Protein AF-A0A9D6UDN0-F1 (afdb_monomer_lite)

Structure (mmCIF, N/CA/C/O backbone):
data_AF-A0A9D6UDN0-F1
#
_entry.id   AF-A0A9D6UDN0-F1
#
loop_
_atom_site.group_PDB
_atom_site.id
_atom_site.type_symbol
_atom_site.label_atom_id
_atom_site.label_alt_id
_atom_site.label_comp_id
_atom_site.label_asym_id
_atom_site.label_entity_id
_atom_site.label_seq_id
_atom_site.pdbx_PDB_ins_code
_atom_site.Cartn_x
_atom_site.Cartn_y
_atom_site.Cartn_z
_atom_site.occupancy
_atom_site.B_iso_or_equiv
_atom_site.auth_seq_id
_atom_site.auth_comp_id
_atom_site.auth_asym_id
_atom_site.auth_atom_id
_atom_site.pdbx_PDB_model_num
ATOM 1 N N . SER A 1 1 ? 0.153 0.887 3.613 1.00 95.19 1 SER A N 1
ATOM 2 C CA . SER A 1 1 ? 0.383 0.986 5.064 1.00 95.19 1 SER A CA 1
ATOM 3 C C . SER A 1 1 ? -0.738 1.760 5.705 1.00 95.19 1 SER A C 1
ATOM 5 O O . SER A 1 1 ? -1.257 2.665 5.064 1.00 95.19 1 SER A O 1
ATOM 7 N N . TRP A 1 2 ? -1.082 1.426 6.942 1.00 96.94 2 TRP A N 1
ATOM 8 C CA . TRP A 1 2 ? -1.831 2.313 7.824 1.00 96.94 2 TRP A CA 1
ATOM 9 C C . TRP A 1 2 ? -0.823 3.264 8.474 1.00 96.94 2 TRP A C 1
ATOM 11 O O . TRP A 1 2 ? -0.011 2.823 9.286 1.00 96.94 2 TRP A O 1
ATOM 21 N N . SER A 1 3 ? -0.800 4.530 8.043 1.00 95.75 3 SER A N 1
ATOM 22 C CA . SER A 1 3 ? 0.219 5.503 8.469 1.00 95.75 3 SER A CA 1
ATOM 23 C C . SER A 1 3 ? 0.302 5.658 9.994 1.00 95.75 3 SER A C 1
ATOM 25 O O . SER A 1 3 ? 1.413 5.590 10.514 1.00 95.75 3 SER A O 1
ATOM 27 N N . PRO A 1 4 ? -0.813 5.762 10.743 1.00 95.12 4 PRO A N 1
ATOM 28 C CA . PRO A 1 4 ? -0.758 5.972 12.193 1.00 95.12 4 PRO A CA 1
ATOM 29 C C . PRO A 1 4 ? -0.076 4.824 12.934 1.00 95.12 4 PRO A C 1
ATOM 31 O O . PRO A 1 4 ? 0.866 5.038 13.690 1.00 95.12 4 PRO A O 1
ATOM 34 N N . GLY A 1 5 ? -0.463 3.583 12.631 1.00 95.62 5 GLY A N 1
ATOM 35 C CA . GLY A 1 5 ? 0.176 2.421 13.247 1.00 95.62 5 GLY A CA 1
ATOM 36 C C . GLY A 1 5 ? 1.614 2.194 12.774 1.00 95.62 5 GLY A C 1
ATOM 37 O O . GLY A 1 5 ? 2.450 1.717 13.540 1.00 95.62 5 GLY A O 1
ATOM 38 N N . PHE A 1 6 ? 1.961 2.594 11.543 1.00 94.31 6 PHE A N 1
ATOM 39 C CA . PHE A 1 6 ? 3.366 2.663 11.135 1.00 94.31 6 PHE A CA 1
ATOM 40 C C . PHE A 1 6 ? 4.145 3.656 12.008 1.00 94.31 6 PHE A C 1
ATOM 42 O O . PHE A 1 6 ? 5.227 3.302 12.476 1.00 94.31 6 PHE A O 1
ATOM 49 N N . CYS A 1 7 ? 3.594 4.845 12.257 1.00 93.88 7 CYS A N 1
ATOM 50 C CA . CYS A 1 7 ? 4.230 5.907 13.035 1.00 93.88 7 CYS A CA 1
ATOM 51 C C . CYS A 1 7 ? 4.443 5.542 14.508 1.00 93.88 7 CYS A C 1
ATOM 53 O O . CYS A 1 7 ? 5.478 5.898 15.060 1.00 93.88 7 CYS A O 1
ATOM 55 N N . GLU A 1 8 ? 3.558 4.751 15.119 1.00 91.50 8 GLU A N 1
ATOM 56 C CA . GLU A 1 8 ? 3.797 4.190 16.462 1.00 91.50 8 GLU A CA 1
ATOM 57 C C . GLU A 1 8 ? 4.953 3.178 16.495 1.00 91.50 8 GLU A C 1
ATOM 59 O O . GLU A 1 8 ? 5.560 2.924 17.534 1.00 91.50 8 GLU A O 1
ATOM 64 N N . SER A 1 9 ? 5.250 2.558 15.351 1.00 85.19 9 SER A N 1
ATOM 65 C CA . SER A 1 9 ? 6.170 1.424 15.255 1.00 85.19 9 SER A CA 1
ATOM 66 C C . SER A 1 9 ? 7.598 1.787 14.850 1.00 85.19 9 SER A C 1
ATOM 68 O O . SER A 1 9 ? 8.460 0.899 14.825 1.00 85.19 9 SER A O 1
ATOM 70 N N . VAL A 1 10 ? 7.838 3.038 14.449 1.00 84.25 10 VAL A N 1
ATOM 71 C CA . VAL A 1 10 ? 9.132 3.505 13.948 1.00 84.25 10 VAL A CA 1
ATOM 72 C C . VAL A 1 10 ? 9.751 4.519 14.887 1.00 84.25 10 VAL A C 1
ATOM 74 O O . VAL A 1 10 ? 9.095 5.426 15.381 1.00 84.25 10 VAL A O 1
ATOM 77 N N . GLU A 1 11 ? 11.054 4.377 15.085 1.00 75.31 11 GLU A N 1
ATOM 78 C CA . GLU A 1 11 ? 11.852 5.367 15.791 1.00 75.31 11 GLU A CA 1
ATOM 79 C C . GLU A 1 11 ? 12.403 6.394 14.789 1.00 75.31 11 GLU A C 1
ATOM 81 O O . GLU A 1 11 ? 12.830 6.047 13.679 1.00 75.31 11 GLU A O 1
ATOM 86 N N . GLY A 1 12 ? 12.405 7.665 15.192 1.00 71.44 12 GLY A N 1
ATOM 87 C CA . GLY A 1 12 ? 12.928 8.782 14.407 1.00 71.44 12 GLY A CA 1
ATOM 88 C C . GLY A 1 12 ? 11.890 9.507 13.546 1.00 71.44 12 GLY A C 1
ATOM 89 O O . GLY A 1 12 ? 10.822 8.988 13.225 1.00 71.44 12 GLY A O 1
ATOM 90 N N . ALA A 1 13 ? 12.228 10.740 13.162 1.00 69.69 13 ALA A N 1
ATOM 91 C CA . ALA A 1 13 ? 11.345 11.596 12.383 1.00 69.69 13 ALA A CA 1
ATOM 92 C C . ALA A 1 13 ? 11.112 11.029 10.974 1.00 69.69 13 ALA A C 1
ATOM 94 O O . ALA A 1 13 ? 12.044 10.695 10.233 1.00 69.69 13 ALA A O 1
ATOM 95 N N . ARG A 1 14 ? 9.838 10.937 10.601 1.00 83.69 14 ARG A N 1
ATOM 96 C CA . ARG A 1 14 ? 9.371 10.646 9.248 1.00 83.69 14 ARG A CA 1
ATOM 97 C C . ARG A 1 14 ? 8.353 11.709 8.897 1.00 83.69 14 ARG A C 1
ATOM 99 O O . ARG A 1 14 ? 7.449 11.935 9.691 1.00 83.69 14 ARG A O 1
ATOM 106 N N . ASP A 1 15 ? 8.449 12.267 7.698 1.00 86.62 15 ASP A N 1
ATOM 107 C CA . ASP A 1 15 ? 7.542 13.314 7.227 1.00 86.62 15 ASP A CA 1
ATOM 108 C C . ASP A 1 15 ? 6.077 12.882 7.404 1.00 86.62 15 ASP A C 1
ATOM 110 O O . ASP A 1 15 ? 5.274 13.624 7.942 1.00 86.62 15 ASP A O 1
ATOM 114 N N . GLN A 1 16 ? 5.730 11.631 7.076 1.00 89.31 16 GLN A N 1
ATOM 115 C CA . GLN A 1 16 ? 4.364 11.094 7.224 1.00 89.31 16 GLN A CA 1
ATOM 116 C C . GLN A 1 16 ? 3.841 10.993 8.671 1.00 89.31 16 GLN A C 1
ATOM 118 O O . GLN A 1 16 ? 2.651 10.763 8.867 1.00 89.31 16 GLN A O 1
ATOM 123 N N . CYS A 1 17 ? 4.731 11.123 9.657 1.00 92.62 17 CYS A N 1
ATOM 124 C CA . CYS A 1 17 ? 4.444 11.024 11.087 1.00 92.62 17 CYS A CA 1
ATOM 125 C C . CYS A 1 17 ? 4.488 12.383 11.797 1.00 92.62 17 CYS A C 1
ATOM 127 O O . CYS A 1 17 ? 4.350 12.436 13.017 1.00 92.62 17 CYS A O 1
ATOM 129 N N . GLU A 1 18 ? 4.717 13.476 11.066 1.00 90.06 18 GLU A N 1
ATOM 130 C CA . GLU A 1 18 ? 4.641 14.819 11.636 1.00 90.06 18 GLU A CA 1
ATOM 131 C C . GLU A 1 18 ? 3.192 15.146 12.055 1.00 90.06 18 GLU A C 1
ATOM 133 O O . GLU A 1 18 ? 2.254 14.778 11.337 1.00 90.06 18 GLU A O 1
ATOM 138 N N . PRO A 1 19 ? 2.984 15.856 13.181 1.00 86.81 19 PRO A N 1
ATOM 139 C CA . PRO A 1 19 ? 1.652 16.285 13.599 1.00 86.81 19 PRO A CA 1
ATOM 140 C C . PRO A 1 19 ? 0.912 17.060 12.501 1.00 86.81 19 PRO A C 1
ATOM 142 O O . PRO A 1 19 ? 1.495 17.923 11.839 1.00 86.81 19 PRO A O 1
ATOM 145 N N . GLY A 1 20 ? -0.380 16.774 12.318 1.00 87.56 20 GLY A N 1
ATOM 146 C CA . GLY A 1 20 ? -1.229 17.458 11.340 1.00 87.56 20 GLY A CA 1
ATOM 147 C C . GLY A 1 20 ? -1.123 16.941 9.902 1.00 87.56 20 GLY A C 1
ATOM 148 O O . GLY A 1 20 ? -1.786 17.487 9.017 1.00 87.56 20 GLY A O 1
ATOM 149 N N . LYS A 1 21 ? -0.334 15.889 9.631 1.00 90.75 21 LYS A N 1
ATOM 150 C CA . LYS A 1 21 ? -0.343 15.226 8.314 1.00 90.75 21 LYS A CA 1
ATOM 151 C C . LYS A 1 21 ? -1.664 14.513 8.036 1.00 90.75 21 LYS A C 1
ATOM 153 O O . LYS A 1 21 ? -2.053 14.423 6.872 1.00 90.75 21 LYS A O 1
ATOM 158 N N . GLY A 1 22 ? -2.344 13.995 9.062 1.00 92.12 22 GLY A N 1
ATOM 159 C CA . GLY A 1 22 ? -3.678 13.406 8.952 1.00 92.12 22 GLY A CA 1
ATOM 160 C C . GLY A 1 22 ? -3.766 12.209 8.003 1.00 92.12 22 GLY A C 1
ATOM 161 O O . GLY A 1 22 ? -4.830 11.947 7.438 1.00 92.12 22 GLY A O 1
ATOM 162 N N . LEU A 1 23 ? -2.659 11.492 7.782 1.00 93.94 23 LEU A N 1
ATOM 163 C CA . LEU A 1 23 ? -2.601 10.390 6.823 1.00 93.94 23 LEU A CA 1
ATOM 164 C C . LEU A 1 23 ? -3.247 9.120 7.393 1.00 93.94 23 LEU A C 1
ATOM 166 O O . LEU A 1 23 ? -2.929 8.684 8.495 1.00 93.94 23 LEU A O 1
ATOM 170 N N . GLY A 1 24 ? -4.125 8.502 6.600 1.00 95.44 24 GLY A N 1
ATOM 171 C CA . GLY A 1 24 ? -4.692 7.177 6.863 1.00 95.44 24 GLY A CA 1
ATOM 172 C C . GLY A 1 24 ? -3.932 6.082 6.111 1.00 95.44 24 GLY A C 1
ATOM 173 O O . GLY A 1 24 ? -2.731 5.882 6.306 1.00 95.44 24 GLY A O 1
ATOM 174 N N . PHE A 1 25 ? -4.626 5.367 5.221 1.00 96.62 25 PHE A N 1
ATOM 175 C CA . PHE A 1 25 ? -3.965 4.435 4.310 1.00 96.62 25 PHE A CA 1
ATOM 176 C C . PHE A 1 25 ? -3.154 5.182 3.247 1.00 96.62 25 PHE A C 1
ATOM 178 O O . PHE A 1 25 ? -3.669 6.055 2.557 1.00 96.62 25 PHE A O 1
ATOM 185 N N . VAL A 1 26 ? -1.892 4.784 3.094 1.00 95.69 26 VAL A N 1
ATOM 186 C CA . VAL A 1 26 ? -0.974 5.264 2.049 1.00 95.69 26 VAL A CA 1
ATOM 187 C C . VAL A 1 26 ? -0.359 4.084 1.303 1.00 95.69 26 VAL A C 1
ATOM 189 O O . VAL A 1 26 ? -0.260 2.974 1.852 1.00 95.69 26 VAL A O 1
ATOM 192 N N . VAL A 1 27 ? 0.097 4.292 0.065 1.00 97.69 27 VAL A N 1
ATOM 193 C CA . VAL A 1 27 ? 0.806 3.237 -0.668 1.00 97.69 27 VAL A CA 1
ATOM 194 C C . VAL A 1 27 ? 2.146 2.965 0.010 1.00 97.69 27 VAL A C 1
ATOM 196 O O . VAL A 1 27 ? 2.973 3.860 0.173 1.00 97.69 27 VAL A O 1
ATOM 199 N N . HIS A 1 28 ? 2.362 1.703 0.394 1.00 97.06 28 HIS A N 1
ATOM 200 C CA . HIS A 1 28 ? 3.692 1.239 0.789 1.00 97.06 28 HIS A CA 1
ATOM 201 C C . HIS A 1 28 ? 4.533 0.976 -0.452 1.00 97.06 28 HIS A C 1
ATOM 203 O O . HIS A 1 28 ? 5.613 1.522 -0.554 1.00 97.06 28 HIS A O 1
ATOM 209 N N . GLY A 1 29 ? 4.022 0.156 -1.377 1.00 97.31 29 GLY A N 1
ATOM 210 C CA . GLY A 1 29 ? 4.679 -0.252 -2.615 1.00 97.31 29 GLY A CA 1
ATOM 211 C C . GLY A 1 29 ? 3.831 -1.249 -3.406 1.00 97.31 29 GLY A C 1
ATOM 212 O O . GLY A 1 29 ? 2.812 -1.734 -2.909 1.00 97.31 29 GLY A O 1
ATOM 213 N N . LEU A 1 30 ? 4.256 -1.543 -4.637 1.00 97.94 30 LEU A N 1
ATOM 214 C CA . LEU A 1 30 ? 3.697 -2.595 -5.489 1.00 97.94 30 LEU A CA 1
ATOM 215 C C . LEU A 1 30 ? 4.788 -3.631 -5.735 1.00 97.94 30 LEU A C 1
ATOM 217 O O . LEU A 1 30 ? 5.809 -3.330 -6.345 1.00 97.94 30 LEU A O 1
ATOM 221 N N . TRP A 1 31 ? 4.602 -4.849 -5.241 1.00 97.25 31 TRP A N 1
ATOM 222 C CA . TRP A 1 31 ? 5.679 -5.833 -5.221 1.00 97.25 31 TRP A CA 1
ATOM 223 C C . TRP A 1 31 ? 5.389 -6.952 -6.213 1.00 97.25 31 TRP A C 1
ATOM 225 O O . TRP A 1 31 ? 4.466 -7.736 -5.979 1.00 97.25 31 TRP A O 1
ATOM 235 N N . PRO A 1 32 ? 6.166 -7.066 -7.309 1.00 95.31 32 PRO A N 1
ATOM 236 C CA . PRO A 1 32 ? 6.186 -8.289 -8.096 1.00 95.31 32 PRO A CA 1
ATOM 237 C C . PRO A 1 32 ? 6.413 -9.476 -7.164 1.00 95.31 32 PRO A C 1
ATOM 239 O O . PRO A 1 32 ? 7.254 -9.406 -6.272 1.00 95.31 32 PRO A O 1
ATOM 242 N N . GLN A 1 33 ? 5.649 -10.546 -7.347 1.00 91.81 33 GLN A N 1
ATOM 243 C CA . GLN A 1 33 ? 5.610 -11.664 -6.412 1.00 91.81 33 GLN A CA 1
ATOM 244 C C . GLN A 1 33 ? 5.608 -12.998 -7.173 1.00 91.81 33 GLN A C 1
ATOM 246 O O . GLN A 1 33 ? 4.973 -13.127 -8.223 1.00 91.81 33 GLN A O 1
ATOM 251 N N . TYR A 1 34 ? 6.337 -13.984 -6.642 1.00 90.25 34 TYR A N 1
ATOM 252 C CA . TYR A 1 34 ? 6.217 -15.390 -7.034 1.00 90.25 34 TYR A CA 1
ATOM 253 C C . TYR A 1 34 ? 5.092 -16.058 -6.230 1.00 90.25 34 TYR A C 1
ATOM 255 O O . TYR A 1 34 ? 4.640 -15.511 -5.229 1.00 90.25 34 TYR A O 1
ATOM 263 N N . GLU A 1 35 ? 4.683 -17.278 -6.587 1.00 86.94 35 GLU A N 1
ATOM 264 C CA . GLU A 1 35 ? 3.700 -18.027 -5.775 1.00 86.94 35 GLU A CA 1
ATOM 265 C C . GLU A 1 35 ? 4.160 -18.186 -4.312 1.00 86.94 35 GLU A C 1
ATOM 267 O O . GLU A 1 35 ? 3.355 -18.131 -3.382 1.00 86.94 35 GLU A O 1
ATOM 272 N N . SER A 1 36 ? 5.477 -18.286 -4.098 1.00 86.31 36 SER A N 1
ATOM 273 C CA . SER A 1 36 ? 6.106 -18.157 -2.786 1.00 86.31 36 SER A CA 1
ATOM 274 C C . SER A 1 36 ? 7.316 -17.228 -2.855 1.00 86.31 36 SER A C 1
ATOM 276 O O . SER A 1 36 ? 8.225 -17.427 -3.660 1.00 86.31 36 SER A O 1
ATOM 278 N N . GLY A 1 37 ? 7.335 -16.221 -1.981 1.00 89.06 37 GLY A N 1
ATOM 279 C CA . GLY A 1 37 ? 8.404 -15.227 -1.907 1.00 89.06 37 GLY A CA 1
ATOM 280 C C . GLY A 1 37 ? 8.204 -14.016 -2.821 1.00 89.06 37 GLY A C 1
ATOM 281 O O . GLY A 1 37 ? 7.377 -14.001 -3.730 1.00 89.06 37 GLY A O 1
ATOM 282 N N . VAL A 1 38 ? 8.971 -12.967 -2.536 1.00 91.88 38 VAL A N 1
ATOM 283 C CA . VAL A 1 38 ? 8.923 -11.682 -3.240 1.00 91.88 38 VAL A CA 1
ATOM 284 C C . VAL A 1 38 ? 10.341 -11.390 -3.733 1.00 91.88 38 VAL A C 1
ATOM 286 O O . VAL A 1 38 ? 11.232 -11.282 -2.886 1.00 91.88 38 VAL A O 1
ATOM 289 N N . PRO A 1 39 ? 10.595 -11.302 -5.052 1.00 95.25 39 PRO A N 1
ATOM 290 C CA . PRO A 1 39 ? 11.890 -10.866 -5.553 1.00 95.25 39 PRO A CA 1
ATOM 291 C C . PRO A 1 39 ? 12.234 -9.465 -5.033 1.00 95.25 39 PRO A C 1
ATOM 293 O O . PRO A 1 39 ? 11.373 -8.588 -4.896 1.00 95.25 39 PRO A O 1
ATOM 296 N N . SER A 1 40 ? 13.513 -9.256 -4.738 1.00 96.69 40 SER A N 1
ATOM 297 C CA . SER A 1 40 ? 14.020 -7.976 -4.257 1.00 96.69 40 SER A CA 1
ATOM 298 C C . SER A 1 40 ? 15.442 -7.718 -4.733 1.00 96.69 40 SER A C 1
ATOM 300 O O . SER A 1 40 ? 16.198 -8.667 -4.918 1.00 96.69 40 SER A O 1
ATOM 302 N N . GLU A 1 41 ? 15.811 -6.442 -4.853 1.00 95.75 41 GLU A N 1
ATOM 303 C CA . GLU A 1 41 ? 17.157 -5.986 -5.236 1.00 95.75 41 GLU A CA 1
ATOM 304 C C . GLU A 1 41 ? 17.624 -6.590 -6.576 1.00 95.75 41 GLU A C 1
ATOM 306 O O . GLU A 1 41 ? 18.782 -6.966 -6.747 1.00 95.75 41 GLU A O 1
ATOM 311 N N . CYS A 1 42 ? 16.703 -6.697 -7.541 1.00 96.69 42 CYS A N 1
ATOM 312 C CA . CYS A 1 42 ? 17.000 -7.226 -8.870 1.00 96.69 42 CYS A CA 1
ATOM 313 C C . CYS A 1 42 ? 17.985 -6.324 -9.642 1.00 96.69 42 CYS A C 1
ATOM 315 O O . CYS A 1 42 ? 17.993 -5.104 -9.444 1.00 96.69 42 CYS A O 1
ATOM 317 N N . PRO A 1 43 ? 18.804 -6.889 -10.549 1.00 95.56 43 PRO A N 1
ATOM 318 C CA . PRO A 1 43 ? 19.718 -6.103 -11.374 1.00 95.56 43 PRO A CA 1
ATOM 319 C C . PRO A 1 43 ? 18.951 -5.181 -12.337 1.00 95.56 43 PRO A C 1
ATOM 321 O O . PRO A 1 43 ? 17.961 -5.593 -12.939 1.00 95.56 43 PRO A O 1
ATOM 324 N N . GLY A 1 44 ? 19.413 -3.936 -12.503 1.00 93.31 44 GLY A N 1
ATOM 325 C CA . GLY A 1 44 ? 18.805 -2.956 -13.412 1.00 93.31 44 GLY A CA 1
ATOM 326 C C . GLY A 1 44 ? 19.025 -1.498 -12.993 1.00 93.31 44 GLY A C 1
ATOM 327 O O . GLY A 1 44 ? 19.813 -1.201 -12.093 1.00 93.31 44 GLY A O 1
ATOM 328 N N . ALA A 1 45 ? 18.322 -0.569 -13.649 1.00 92.62 45 ALA A N 1
ATOM 329 C CA . ALA A 1 45 ? 18.406 0.862 -13.357 1.00 92.62 45 ALA A CA 1
ATOM 330 C C . ALA A 1 45 ? 17.778 1.192 -11.989 1.00 92.62 45 ALA A C 1
ATOM 332 O O . ALA A 1 45 ? 16.563 1.297 -11.851 1.00 92.62 45 ALA A O 1
ATOM 333 N N . ARG A 1 46 ? 18.609 1.384 -10.960 1.00 92.00 46 ARG A N 1
ATOM 334 C CA . ARG A 1 46 ? 18.159 1.564 -9.563 1.00 92.00 46 ARG A CA 1
ATOM 335 C C . ARG A 1 46 ? 17.624 2.957 -9.234 1.00 92.00 46 ARG A C 1
ATOM 337 O O . ARG A 1 46 ? 16.978 3.123 -8.201 1.00 92.00 46 ARG A O 1
ATOM 344 N N . SER A 1 47 ? 17.883 3.943 -10.087 1.00 95.19 47 SER A N 1
ATOM 345 C CA . SER A 1 47 ? 17.486 5.334 -9.863 1.00 95.19 47 SER A CA 1
ATOM 346 C C . SER A 1 47 ? 16.368 5.726 -10.829 1.00 95.19 47 SER A C 1
ATOM 348 O O . SER A 1 47 ? 16.598 5.716 -12.039 1.00 95.19 47 SER A O 1
ATOM 350 N N . PRO A 1 48 ? 15.170 6.083 -10.334 1.00 96.00 48 PRO A N 1
ATOM 351 C CA . PRO A 1 48 ? 14.108 6.589 -11.190 1.00 96.00 48 PRO A CA 1
ATOM 352 C C . PRO A 1 48 ? 14.457 8.004 -11.675 1.00 96.00 48 PRO A C 1
ATOM 354 O O . PRO A 1 48 ? 15.083 8.787 -10.952 1.00 96.00 48 PRO A O 1
ATOM 357 N N . SER A 1 49 ? 14.045 8.340 -12.899 1.00 96.00 49 SER A N 1
ATOM 358 C CA . SER A 1 49 ? 14.164 9.702 -13.429 1.00 96.00 49 SER A CA 1
ATOM 359 C C . SER A 1 49 ? 13.208 10.658 -12.707 1.00 96.00 49 SER A C 1
ATOM 361 O O . SER A 1 49 ? 12.230 10.227 -12.094 1.00 96.00 49 SER A O 1
ATOM 363 N N . ARG A 1 50 ? 13.443 11.972 -12.824 1.00 96.06 50 ARG A N 1
ATOM 364 C CA . ARG A 1 50 ? 12.519 12.990 -12.292 1.00 96.06 50 ARG A CA 1
ATOM 365 C C . ARG A 1 50 ? 11.101 12.831 -12.856 1.00 96.06 50 ARG A C 1
ATOM 367 O O . ARG A 1 50 ? 10.149 12.814 -12.090 1.00 96.06 50 ARG A O 1
ATOM 374 N N . VAL A 1 51 ? 10.981 12.601 -14.165 1.00 96.06 51 VAL A N 1
ATOM 375 C CA . VAL A 1 51 ? 9.692 12.362 -14.846 1.00 96.06 51 VAL A CA 1
ATOM 376 C C . VAL A 1 51 ? 8.962 11.139 -14.278 1.00 96.06 51 VAL A C 1
ATOM 378 O O . VAL A 1 51 ? 7.743 11.143 -14.140 1.00 96.06 51 VAL A O 1
ATOM 381 N N . ALA A 1 52 ? 9.692 10.080 -13.916 1.00 96.94 52 ALA A N 1
ATOM 382 C CA . ALA A 1 52 ? 9.079 8.916 -13.285 1.00 96.94 52 ALA A CA 1
ATOM 383 C C . ALA A 1 52 ? 8.590 9.225 -11.861 1.00 96.94 52 ALA A C 1
ATOM 385 O O . ALA A 1 52 ? 7.527 8.758 -11.467 1.00 96.94 52 ALA A O 1
ATOM 386 N N . LEU A 1 53 ? 9.337 10.023 -11.098 1.00 97.00 53 LEU A N 1
ATOM 387 C CA . LEU A 1 53 ? 8.956 10.411 -9.736 1.00 97.00 53 LEU A CA 1
ATOM 388 C C . LEU A 1 53 ? 7.756 11.353 -9.698 1.00 97.00 53 LEU A C 1
ATOM 390 O O . LEU A 1 53 ? 6.945 11.253 -8.785 1.00 97.00 53 LEU A O 1
ATOM 394 N N . GLU A 1 54 ? 7.579 12.189 -10.719 1.00 95.56 54 GLU A N 1
ATOM 395 C CA . GLU A 1 54 ? 6.358 12.985 -10.887 1.00 95.56 54 GLU A CA 1
ATOM 396 C C . GLU A 1 54 ? 5.109 12.091 -10.970 1.00 95.56 54 GLU A C 1
ATOM 398 O O . GLU A 1 54 ? 4.062 12.451 -10.441 1.00 95.56 54 GLU A O 1
ATOM 403 N N . LYS A 1 55 ? 5.218 10.876 -11.533 1.00 94.94 55 LYS A N 1
ATOM 404 C CA . LYS A 1 55 ? 4.124 9.884 -11.531 1.00 94.94 55 LYS A CA 1
ATOM 405 C C . LYS A 1 55 ? 3.901 9.212 -10.173 1.00 94.94 55 LYS A C 1
ATOM 407 O O . LYS A 1 55 ? 2.848 8.620 -9.968 1.00 94.94 55 LYS A O 1
ATOM 412 N N . ALA A 1 56 ? 4.880 9.262 -9.272 1.00 94.38 56 ALA A N 1
ATOM 413 C CA . ALA A 1 56 ? 4.772 8.726 -7.916 1.00 94.38 56 ALA A CA 1
ATOM 414 C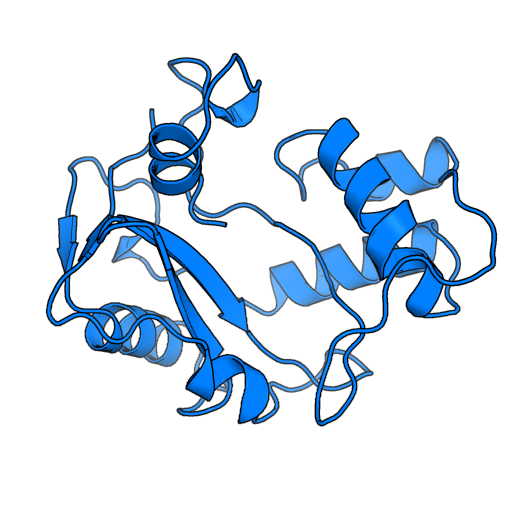 C . ALA A 1 56 ? 4.181 9.743 -6.921 1.00 94.38 56 ALA A C 1
ATOM 416 O O . ALA A 1 56 ? 3.788 9.361 -5.815 1.00 94.38 56 ALA A O 1
ATOM 417 N N . ALA A 1 57 ? 4.132 11.025 -7.299 1.00 91.25 57 ALA A N 1
ATOM 418 C CA . ALA A 1 57 ? 3.638 12.101 -6.454 1.00 91.25 57 ALA A CA 1
ATOM 419 C C . ALA A 1 57 ? 2.191 11.836 -6.006 1.00 91.25 57 ALA A C 1
ATOM 421 O O . ALA A 1 57 ? 1.328 11.484 -6.807 1.00 91.25 57 ALA A O 1
ATOM 422 N N . GLY A 1 58 ? 1.939 11.975 -4.703 1.00 89.62 58 GLY A N 1
ATOM 423 C CA . GLY A 1 58 ? 0.624 11.742 -4.098 1.00 89.62 58 GLY A CA 1
ATOM 424 C C . GLY A 1 58 ? 0.228 10.271 -3.914 1.00 89.62 58 GLY A C 1
ATOM 425 O O . GLY A 1 58 ? -0.770 10.010 -3.251 1.00 89.62 58 GLY A O 1
ATOM 426 N N . LEU A 1 59 ? 0.990 9.305 -4.445 1.00 92.06 59 LEU A N 1
ATOM 427 C CA . LEU A 1 59 ? 0.750 7.877 -4.186 1.00 92.06 59 LEU A CA 1
ATOM 428 C C . LEU A 1 59 ? 1.410 7.437 -2.878 1.00 92.06 59 LEU A C 1
ATOM 430 O O . LEU A 1 59 ? 0.806 6.748 -2.056 1.00 92.06 59 LEU A O 1
ATOM 434 N N . PHE A 1 60 ? 2.668 7.837 -2.703 1.00 95.56 60 PHE A N 1
ATOM 435 C CA . PHE A 1 60 ? 3.485 7.504 -1.544 1.00 95.56 60 PHE A CA 1
ATOM 436 C C . PHE A 1 60 ? 3.464 8.641 -0.515 1.00 95.56 60 PHE A C 1
ATOM 438 O O . PHE A 1 60 ? 3.307 9.802 -0.896 1.00 95.56 60 PHE A O 1
ATOM 445 N N . PRO A 1 61 ? 3.689 8.333 0.774 1.00 93.38 61 PRO A N 1
ATOM 446 C CA . PRO A 1 61 ? 3.836 9.339 1.824 1.00 93.38 61 PRO A CA 1
ATOM 447 C C . PRO A 1 61 ? 4.996 10.315 1.584 1.00 93.38 61 PRO A C 1
ATOM 449 O O . PRO A 1 61 ? 4.900 11.476 1.966 1.00 93.38 61 PRO A O 1
ATOM 452 N N . ASP A 1 62 ? 6.093 9.853 0.976 1.00 91.81 62 ASP A N 1
ATOM 453 C CA . ASP A 1 62 ? 7.239 10.688 0.623 1.00 91.81 62 ASP A CA 1
ATOM 454 C C . ASP A 1 62 ? 8.018 10.116 -0.581 1.00 91.81 62 ASP A C 1
ATOM 456 O O . ASP A 1 62 ? 7.930 8.929 -0.921 1.00 91.81 62 ASP A O 1
ATOM 460 N N . GLU A 1 63 ? 8.799 10.973 -1.248 1.00 94.38 63 GLU A N 1
ATOM 461 C CA . GLU A 1 63 ? 9.604 10.591 -2.419 1.00 94.38 63 GLU A CA 1
ATOM 462 C C . GLU A 1 63 ? 10.699 9.573 -2.058 1.00 94.38 63 GLU A C 1
ATOM 464 O O . GLU A 1 63 ? 11.064 8.708 -2.863 1.00 94.38 63 GLU A O 1
ATOM 469 N N . ARG A 1 64 ? 11.223 9.641 -0.827 1.00 93.88 64 ARG A N 1
ATOM 470 C CA . ARG A 1 64 ? 12.249 8.717 -0.334 1.00 93.88 64 ARG A CA 1
ATOM 471 C C . ARG A 1 64 ? 11.719 7.282 -0.343 1.00 93.88 64 ARG A C 1
ATOM 473 O O . ARG A 1 64 ? 12.455 6.382 -0.757 1.00 93.88 64 ARG A O 1
ATOM 480 N N . LEU A 1 65 ? 10.461 7.065 0.048 1.00 95.19 65 LEU A N 1
ATOM 481 C CA . LEU A 1 65 ? 9.807 5.764 -0.034 1.00 95.19 65 LEU A CA 1
ATOM 482 C C . LEU A 1 65 ? 9.609 5.339 -1.490 1.00 95.19 65 LEU A C 1
ATOM 484 O O . LEU A 1 65 ? 9.994 4.228 -1.836 1.00 95.19 65 LEU A O 1
ATOM 488 N N . ALA A 1 66 ? 9.131 6.223 -2.370 1.00 97.12 66 ALA A N 1
ATOM 489 C CA . ALA A 1 66 ? 8.976 5.895 -3.792 1.00 97.12 66 ALA A CA 1
ATOM 490 C C . ALA A 1 66 ? 10.298 5.412 -4.430 1.00 97.12 66 ALA A C 1
ATOM 492 O O . ALA A 1 66 ? 10.335 4.401 -5.136 1.00 97.12 66 ALA A O 1
ATOM 493 N N . ARG A 1 67 ? 11.417 6.088 -4.130 1.00 97.56 67 ARG A N 1
ATOM 494 C CA . ARG A 1 67 ? 12.764 5.687 -4.580 1.00 97.56 67 ARG A CA 1
ATOM 495 C C . ARG A 1 67 ? 13.216 4.360 -3.974 1.00 97.56 67 ARG A C 1
ATOM 497 O O . ARG A 1 67 ? 13.844 3.559 -4.668 1.00 97.56 67 ARG A O 1
ATOM 504 N N . TYR A 1 68 ? 12.945 4.141 -2.687 1.00 96.75 68 TYR A N 1
ATOM 505 C CA . TYR A 1 68 ? 13.268 2.891 -1.997 1.00 96.75 68 TYR A CA 1
ATOM 506 C C . TYR A 1 68 ? 12.530 1.708 -2.632 1.00 96.75 68 TYR A C 1
ATOM 508 O O . TYR A 1 68 ? 13.161 0.719 -2.998 1.00 96.75 68 TYR A O 1
ATOM 516 N N . GLU A 1 69 ? 11.224 1.848 -2.835 1.00 98.00 69 GLU A N 1
ATOM 517 C CA . GLU A 1 69 ? 10.362 0.810 -3.394 1.00 98.00 69 GLU A CA 1
ATOM 518 C C . GLU A 1 69 ? 10.698 0.492 -4.841 1.00 98.00 69 GLU A C 1
ATOM 520 O O . GLU A 1 69 ? 10.743 -0.678 -5.217 1.00 98.00 69 GLU A O 1
ATOM 525 N N . TRP A 1 70 ? 11.013 1.509 -5.650 1.00 98.12 70 TRP A N 1
ATOM 526 C CA . TRP A 1 70 ? 11.535 1.277 -6.991 1.00 98.12 70 TRP A CA 1
ATOM 527 C C . TRP A 1 70 ? 12.803 0.420 -6.946 1.00 98.12 70 TRP A C 1
ATOM 529 O O . TRP A 1 70 ? 12.859 -0.638 -7.570 1.00 98.12 70 TRP A O 1
ATOM 539 N N . ARG A 1 71 ? 13.808 0.851 -6.177 1.00 97.94 71 ARG A N 1
ATOM 540 C CA . ARG A 1 71 ? 15.106 0.173 -6.113 1.00 97.94 71 ARG A CA 1
ATOM 541 C C . ARG A 1 71 ? 14.984 -1.267 -5.624 1.00 97.94 71 ARG A C 1
ATOM 543 O O . ARG A 1 71 ? 15.639 -2.147 -6.175 1.00 97.94 71 ARG A O 1
ATOM 550 N N . LYS A 1 72 ? 14.182 -1.488 -4.583 1.00 98.00 72 LYS A N 1
ATOM 551 C CA . LYS A 1 72 ? 14.067 -2.788 -3.928 1.00 98.00 72 LYS A CA 1
ATOM 552 C C . LYS A 1 72 ? 13.130 -3.733 -4.668 1.00 98.00 72 LYS A C 1
ATOM 554 O O . LYS A 1 72 ? 13.459 -4.905 -4.785 1.00 98.00 72 LYS A O 1
ATOM 559 N N . HIS A 1 73 ? 11.992 -3.253 -5.163 1.00 97.88 73 HIS A N 1
ATOM 560 C CA . HIS A 1 73 ? 10.928 -4.104 -5.710 1.00 97.88 73 HIS A CA 1
ATOM 561 C C . HIS A 1 73 ? 10.549 -3.742 -7.148 1.00 97.88 73 HIS A C 1
ATOM 563 O O . HIS A 1 73 ? 10.323 -4.634 -7.964 1.00 97.88 73 HIS A O 1
ATOM 569 N N . GLY A 1 74 ? 10.531 -2.455 -7.495 1.00 97.62 74 GLY A N 1
ATOM 570 C CA . GLY A 1 74 ? 10.141 -1.993 -8.826 1.00 97.62 74 GLY A CA 1
ATOM 571 C C . GLY A 1 74 ? 11.043 -2.501 -9.949 1.00 97.62 74 GLY A C 1
ATOM 572 O O . GLY A 1 74 ? 10.526 -2.944 -10.973 1.00 97.62 74 GLY A O 1
ATOM 573 N N . VAL A 1 75 ? 12.365 -2.551 -9.747 1.00 97.88 75 VAL A N 1
ATOM 574 C CA . VAL A 1 75 ? 13.312 -3.096 -10.744 1.00 97.88 75 VAL A CA 1
ATOM 575 C C . VAL A 1 75 ? 12.969 -4.546 -11.118 1.00 97.88 75 VAL A C 1
ATOM 577 O O . VAL A 1 75 ? 13.055 -4.927 -12.283 1.00 97.88 75 VAL A O 1
ATOM 580 N N . CYS A 1 76 ? 12.488 -5.342 -10.160 1.00 97.44 76 CYS A N 1
ATOM 581 C CA . CYS A 1 76 ? 12.102 -6.737 -10.383 1.00 97.44 76 CYS A CA 1
ATOM 582 C C . CYS A 1 76 ? 10.880 -6.912 -11.300 1.00 97.44 76 CYS A C 1
ATOM 584 O O . CYS A 1 76 ? 10.596 -8.027 -11.727 1.00 97.44 76 CYS A O 1
ATOM 586 N N . SER A 1 77 ? 10.145 -5.838 -11.610 1.00 96.25 77 SER A N 1
ATOM 587 C CA . SER A 1 77 ? 9.005 -5.893 -12.533 1.00 96.25 77 SER A CA 1
ATOM 588 C C . SER A 1 77 ? 9.419 -6.003 -14.004 1.00 96.25 77 SER A C 1
ATOM 590 O O . SER A 1 77 ? 8.577 -6.317 -14.844 1.00 96.25 77 SER A O 1
ATOM 592 N N . GLY A 1 78 ? 10.686 -5.707 -14.328 1.00 95.38 78 GLY A N 1
ATOM 593 C CA . GLY A 1 78 ? 11.174 -5.609 -15.707 1.00 95.38 78 GLY A CA 1
ATOM 594 C C . GLY A 1 78 ? 10.637 -4.397 -16.483 1.00 95.38 78 GLY A C 1
ATOM 595 O O . GLY A 1 78 ? 10.866 -4.294 -17.685 1.00 95.38 78 GLY A O 1
ATOM 596 N N . LYS A 1 79 ? 9.911 -3.487 -15.822 1.00 96.44 79 LYS A N 1
ATOM 597 C CA . LYS A 1 79 ? 9.321 -2.287 -16.430 1.00 96.44 79 LYS A CA 1
ATOM 598 C C . LYS A 1 79 ? 10.258 -1.090 -16.348 1.00 96.44 79 LYS A C 1
ATOM 600 O O . LYS A 1 79 ? 11.213 -1.079 -15.573 1.00 96.44 79 LYS A O 1
ATOM 605 N N . SER A 1 80 ? 9.945 -0.041 -17.106 1.00 97.06 80 SER A N 1
ATOM 606 C CA . SER A 1 80 ? 10.530 1.274 -16.849 1.00 97.06 80 SER A CA 1
ATOM 607 C C . SER A 1 80 ? 10.026 1.829 -15.501 1.00 97.06 80 SER A C 1
ATOM 609 O O . SER A 1 80 ? 8.915 1.489 -15.081 1.00 97.06 80 SER A O 1
ATOM 611 N N . PRO A 1 81 ? 10.773 2.730 -14.830 1.00 97.50 81 PRO A N 1
ATOM 612 C CA . PRO A 1 81 ? 10.288 3.379 -13.612 1.00 97.50 81 PRO A CA 1
ATOM 613 C C . PRO A 1 81 ? 8.943 4.096 -13.801 1.00 97.50 81 PRO A C 1
ATOM 615 O O . PRO A 1 81 ? 8.090 4.061 -12.918 1.00 97.50 81 PRO A O 1
ATOM 618 N N . SER A 1 82 ? 8.733 4.724 -14.964 1.00 97.38 82 SER A N 1
ATOM 619 C CA . SER A 1 82 ? 7.488 5.443 -15.263 1.00 97.38 82 SER A CA 1
ATOM 620 C C . SER A 1 82 ? 6.294 4.499 -15.373 1.00 97.38 82 SER A C 1
ATOM 622 O O . SER A 1 82 ? 5.233 4.800 -14.827 1.00 97.38 82 SER A O 1
ATOM 624 N N . ASP A 1 83 ? 6.469 3.356 -16.039 1.00 97.81 83 ASP A N 1
ATOM 625 C CA . ASP A 1 83 ? 5.409 2.354 -16.163 1.00 97.81 83 ASP A CA 1
ATOM 626 C C . ASP A 1 83 ? 5.134 1.683 -14.821 1.00 97.81 83 ASP A C 1
ATOM 628 O O . ASP A 1 83 ? 3.981 1.472 -14.467 1.00 97.81 83 ASP A O 1
ATOM 632 N N . TYR A 1 84 ? 6.173 1.411 -14.026 1.00 98.06 84 TYR A N 1
ATOM 633 C CA . TYR A 1 84 ? 6.004 0.882 -12.676 1.00 98.06 84 TYR A CA 1
ATOM 634 C C . TYR A 1 84 ? 5.180 1.821 -11.785 1.00 98.06 84 TYR A C 1
ATOM 636 O O . TYR A 1 84 ? 4.229 1.376 -11.148 1.00 98.06 84 TYR A O 1
ATOM 644 N N . PHE A 1 85 ? 5.477 3.123 -11.752 1.00 98.31 85 PHE A N 1
ATOM 645 C CA . PHE A 1 85 ? 4.678 4.053 -10.946 1.00 98.31 85 PHE A CA 1
ATOM 646 C C . PHE A 1 85 ? 3.262 4.253 -11.501 1.00 98.31 85 PHE A C 1
ATOM 648 O O . PHE A 1 85 ? 2.319 4.412 -10.726 1.00 98.31 85 PHE A O 1
ATOM 655 N N . ALA A 1 86 ? 3.069 4.154 -12.820 1.00 97.94 86 ALA A N 1
ATOM 656 C CA . ALA A 1 86 ? 1.727 4.107 -13.397 1.00 97.94 86 ALA A CA 1
ATOM 657 C C . ALA A 1 86 ? 0.961 2.841 -12.967 1.00 97.94 86 ALA A C 1
ATOM 659 O O . ALA A 1 86 ? -0.245 2.897 -12.736 1.00 97.94 86 ALA A O 1
ATOM 660 N N . ASP A 1 87 ? 1.639 1.701 -12.849 1.00 98.50 87 ASP A N 1
ATOM 661 C CA . ASP A 1 87 ? 1.072 0.446 -12.348 1.00 98.50 87 ASP A CA 1
ATOM 662 C C . ASP A 1 87 ? 0.700 0.557 -10.865 1.00 98.50 87 ASP A C 1
ATOM 664 O O . ASP A 1 87 ? -0.391 0.138 -10.483 1.00 98.50 87 ASP A O 1
ATOM 668 N N . VAL A 1 88 ? 1.545 1.197 -10.048 1.00 98.44 88 VAL A N 1
ATOM 669 C CA . VAL A 1 88 ? 1.232 1.525 -8.646 1.00 98.44 88 VAL A CA 1
ATOM 670 C C . VAL A 1 88 ? -0.056 2.348 -8.562 1.00 98.44 88 VAL A C 1
ATOM 672 O O . VAL A 1 88 ? -0.943 2.009 -7.780 1.00 98.44 88 VAL A O 1
ATOM 675 N N . ALA A 1 89 ? -0.193 3.389 -9.389 1.00 97.81 89 ALA A N 1
ATOM 676 C CA . ALA A 1 89 ? -1.390 4.227 -9.414 1.00 97.81 89 ALA A CA 1
ATOM 677 C C . ALA A 1 89 ? -2.650 3.427 -9.777 1.00 97.81 89 ALA A C 1
ATOM 679 O O . ALA A 1 89 ? -3.681 3.566 -9.119 1.00 97.81 89 ALA A O 1
ATOM 680 N N . ARG A 1 90 ? -2.568 2.555 -10.794 1.00 97.94 90 ARG A N 1
ATOM 681 C CA . ARG A 1 90 ? -3.698 1.704 -11.205 1.00 97.94 90 ARG A CA 1
ATOM 682 C C . ARG A 1 90 ? -4.070 0.680 -10.136 1.00 97.94 90 ARG A C 1
ATOM 684 O O . ARG A 1 90 ? -5.253 0.490 -9.882 1.00 97.94 90 ARG A O 1
ATOM 691 N N . ALA A 1 91 ? -3.082 0.060 -9.493 1.00 98.19 91 ALA A N 1
ATOM 692 C CA . ALA A 1 91 ? -3.309 -0.872 -8.394 1.00 98.19 91 ALA A CA 1
ATOM 693 C C . ALA A 1 91 ? -3.973 -0.179 -7.194 1.00 98.19 91 ALA A C 1
ATOM 695 O O . ALA A 1 91 ? -4.932 -0.706 -6.638 1.00 98.19 91 ALA A O 1
ATOM 696 N N . HIS A 1 92 ? -3.508 1.021 -6.834 1.00 97.31 92 HIS A N 1
ATOM 697 C CA . HIS A 1 92 ? -4.112 1.829 -5.776 1.00 97.31 92 HIS A CA 1
ATOM 698 C C . HIS A 1 92 ? -5.564 2.203 -6.108 1.00 97.31 92 HIS A C 1
ATOM 700 O O . HIS A 1 92 ? -6.451 1.990 -5.291 1.00 97.31 92 HIS A O 1
ATOM 706 N N . ALA A 1 93 ? -5.825 2.685 -7.326 1.00 96.50 93 ALA A N 1
ATOM 707 C CA . ALA A 1 93 ? -7.168 3.064 -7.764 1.00 96.50 93 ALA A CA 1
ATOM 708 C C . ALA A 1 93 ? -8.151 1.880 -7.853 1.00 96.50 93 ALA A C 1
ATOM 710 O O . ALA A 1 93 ? -9.361 2.087 -7.815 1.00 96.50 93 ALA A O 1
ATOM 711 N N . ALA A 1 94 ? -7.654 0.645 -7.971 1.00 97.19 94 ALA A N 1
ATOM 712 C CA . ALA A 1 94 ? -8.487 -0.555 -7.980 1.00 97.19 94 ALA A CA 1
ATOM 713 C C . ALA A 1 94 ? -9.024 -0.940 -6.588 1.00 97.19 94 ALA A C 1
ATOM 715 O O . ALA A 1 94 ? -9.904 -1.798 -6.507 1.00 97.19 94 ALA A O 1
ATOM 716 N N . VAL A 1 95 ? -8.498 -0.338 -5.513 1.00 97.94 95 VAL A N 1
ATOM 717 C CA . VAL A 1 95 ? -8.860 -0.641 -4.125 1.00 97.94 95 VAL A CA 1
ATOM 718 C C . VAL A 1 95 ? -9.619 0.534 -3.512 1.00 97.94 95 VAL A C 1
ATOM 720 O O . VAL A 1 95 ? -9.081 1.624 -3.340 1.00 97.94 95 VAL A O 1
ATOM 723 N N . ALA A 1 96 ? -10.860 0.291 -3.109 1.00 98.25 96 ALA A N 1
ATOM 724 C CA . ALA A 1 96 ? -11.628 1.197 -2.272 1.00 98.25 96 ALA A CA 1
ATOM 725 C C . ALA A 1 96 ? -11.239 1.012 -0.798 1.00 98.25 96 ALA A C 1
ATOM 727 O O . ALA A 1 96 ? -11.254 -0.103 -0.270 1.00 98.25 96 ALA A O 1
ATOM 728 N N . ILE A 1 97 ? -10.909 2.111 -0.119 1.00 98.06 97 ILE A N 1
ATOM 729 C CA . ILE A 1 97 ? -10.682 2.105 1.329 1.00 98.06 97 ILE A CA 1
ATOM 730 C C . ILE A 1 97 ? -12.042 2.066 2.044 1.00 98.06 97 ILE A C 1
ATOM 732 O O . ILE A 1 97 ? -12.908 2.881 1.716 1.00 98.06 97 ILE A O 1
ATOM 736 N N . PRO A 1 98 ? -12.256 1.160 3.018 1.00 98.12 98 PRO A N 1
ATOM 737 C CA . PRO A 1 98 ? -13.526 1.081 3.732 1.00 98.12 98 PRO A CA 1
ATOM 738 C C . PRO A 1 98 ? -13.857 2.383 4.475 1.00 98.12 98 PRO A C 1
ATOM 740 O O . PRO A 1 98 ? -12.944 2.985 5.048 1.00 98.12 98 PRO A O 1
ATOM 743 N N . PRO A 1 99 ? -15.143 2.782 4.563 1.00 96.44 99 PRO A N 1
ATOM 744 C CA . PRO A 1 99 ? -15.558 3.999 5.268 1.00 96.44 99 PRO A CA 1
ATOM 745 C C . PRO A 1 99 ? -15.024 4.113 6.701 1.00 96.44 99 PRO A C 1
ATOM 747 O O . PRO A 1 99 ? -14.680 5.206 7.137 1.00 96.44 99 PRO A O 1
ATOM 750 N N . LEU A 1 100 ? -14.867 2.980 7.397 1.00 95.25 100 LEU A N 1
ATOM 751 C CA . LEU A 1 100 ? -14.296 2.890 8.746 1.00 95.25 100 LEU A CA 1
ATOM 752 C C . LEU A 1 100 ? -12.892 3.514 8.881 1.00 95.25 100 LEU A C 1
ATOM 754 O O . LEU A 1 100 ? -12.503 3.944 9.966 1.00 95.25 100 LEU A O 1
ATOM 758 N N . PHE A 1 101 ? -12.128 3.558 7.788 1.00 96.56 101 PHE A N 1
ATOM 759 C CA . PHE A 1 101 ? -10.749 4.048 7.756 1.00 96.56 101 PHE A CA 1
ATOM 760 C C . PHE A 1 101 ? -10.597 5.380 7.008 1.00 96.56 101 PHE A C 1
ATOM 762 O O . PHE A 1 101 ? -9.478 5.870 6.841 1.00 96.56 101 PHE A O 1
ATOM 769 N N . ILE A 1 102 ? -11.702 5.996 6.574 1.00 95.06 102 ILE A N 1
ATOM 770 C CA . ILE A 1 102 ? -11.692 7.323 5.956 1.00 95.06 102 ILE A CA 1
ATOM 771 C C . ILE A 1 102 ? -11.827 8.369 7.065 1.00 95.06 102 ILE A C 1
ATOM 773 O O . ILE A 1 102 ? -12.917 8.605 7.575 1.00 95.06 102 ILE A O 1
ATOM 777 N N . LYS A 1 103 ? -10.706 9.015 7.413 1.00 88.75 103 LYS A N 1
ATOM 778 C CA . LYS A 1 103 ? -10.622 10.060 8.452 1.00 88.75 103 LYS A CA 1
ATOM 779 C C . LYS A 1 103 ? -11.248 9.639 9.800 1.00 88.75 103 LYS A C 1
ATOM 781 O O . LYS A 1 103 ? -12.119 10.349 10.307 1.00 88.75 103 LYS A O 1
ATOM 786 N N . PRO A 1 104 ? -10.837 8.501 10.393 1.00 92.69 104 PRO A N 1
ATOM 787 C CA . PRO A 1 104 ? -11.325 8.142 11.717 1.00 92.69 104 PRO A CA 1
ATOM 788 C C . PRO A 1 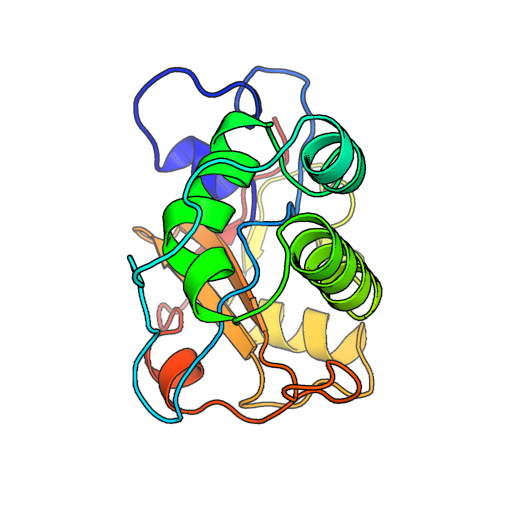104 ? -10.845 9.182 12.734 1.00 92.69 104 PRO A C 1
ATOM 790 O O . PRO A 1 104 ? -9.701 9.623 12.690 1.00 92.69 104 PRO A O 1
ATOM 793 N N . THR A 1 105 ? -11.728 9.585 13.642 1.00 91.44 105 THR A N 1
ATOM 794 C CA . THR A 1 105 ? -11.451 10.627 14.646 1.00 91.44 105 THR A CA 1
ATOM 795 C C . THR A 1 105 ? -11.022 10.066 15.999 1.00 91.44 105 THR A C 1
ATOM 797 O O . THR A 1 105 ? -10.762 10.828 16.925 1.00 91.44 105 THR A O 1
ATOM 800 N N . ARG A 1 106 ? -10.983 8.737 16.134 1.00 94.06 106 ARG A N 1
ATOM 801 C CA . ARG A 1 106 ? -10.604 8.029 17.356 1.00 94.06 106 ARG A CA 1
ATOM 802 C C . ARG A 1 106 ? -9.898 6.725 17.025 1.00 94.06 106 ARG A C 1
ATOM 804 O O . ARG A 1 106 ? -10.197 6.109 15.996 1.00 94.06 106 ARG A O 1
ATOM 811 N N . ASP A 1 107 ? -9.026 6.310 17.929 1.00 95.81 107 ASP A N 1
ATOM 812 C CA . ASP A 1 107 ? -8.413 4.989 17.897 1.00 95.81 107 ASP A CA 1
ATOM 813 C C . ASP A 1 107 ? -9.491 3.910 17.960 1.00 95.81 107 ASP A C 1
ATOM 815 O O . ASP A 1 107 ? -10.554 4.078 18.572 1.00 95.81 107 ASP A O 1
ATOM 819 N N . GLN A 1 108 ? -9.215 2.793 17.300 1.00 95.38 108 GLN A N 1
ATOM 820 C CA . GLN A 1 108 ? -10.136 1.672 17.217 1.00 95.38 108 GLN A CA 1
ATOM 821 C C . GLN A 1 108 ? -9.462 0.414 17.746 1.00 95.38 108 GLN A C 1
ATOM 823 O O . GLN A 1 108 ? -8.321 0.121 17.402 1.00 95.38 108 GLN A O 1
ATOM 828 N N . THR A 1 109 ? -10.196 -0.366 18.531 1.00 97.44 109 THR A N 1
ATOM 829 C CA . THR A 1 109 ? -9.858 -1.763 18.807 1.00 97.44 109 THR A CA 1
ATOM 830 C C . THR A 1 109 ? -10.745 -2.619 17.919 1.00 97.44 109 THR A C 1
ATOM 832 O O . THR A 1 109 ? -11.968 -2.505 17.972 1.00 97.44 109 THR A O 1
ATOM 835 N N . ILE A 1 110 ? -10.133 -3.419 17.052 1.00 97.56 110 ILE A N 1
ATOM 836 C CA . ILE A 1 110 ? -10.836 -4.197 16.029 1.00 97.56 110 ILE A CA 1
ATOM 837 C C . ILE A 1 110 ? -10.147 -5.544 15.833 1.00 97.56 110 ILE A C 1
ATOM 839 O O . ILE A 1 110 ? -8.951 -5.682 16.085 1.00 97.56 110 ILE A O 1
ATOM 843 N N . THR A 1 111 ? -10.877 -6.560 15.381 1.00 98.25 111 THR A N 1
ATOM 844 C CA . THR A 1 111 ? -10.260 -7.839 15.016 1.00 98.25 111 THR A CA 1
ATOM 845 C C . THR A 1 111 ? -9.670 -7.756 13.600 1.00 98.25 111 THR A C 1
ATOM 847 O O . THR A 1 111 ? -10.248 -7.090 12.733 1.00 98.25 111 THR A O 1
ATOM 850 N N . PRO A 1 112 ? -8.556 -8.450 13.292 1.00 98.00 112 PRO A N 1
ATOM 851 C CA . PRO A 1 112 ? -8.041 -8.508 11.922 1.00 98.00 112 PRO A CA 1
ATOM 852 C C . PRO A 1 112 ? -9.094 -8.977 10.906 1.00 98.00 112 PRO A C 1
ATOM 854 O O . PRO A 1 112 ? -9.158 -8.455 9.795 1.00 98.00 112 PRO A O 1
ATOM 857 N N . ILE A 1 113 ? -9.969 -9.911 11.295 1.00 97.12 113 ILE A N 1
ATOM 858 C CA . ILE A 1 113 ? -11.009 -10.429 10.401 1.00 97.12 113 ILE A CA 1
ATOM 859 C C . ILE A 1 113 ? -12.129 -9.420 10.128 1.00 97.12 113 ILE A C 1
ATOM 861 O O . ILE A 1 113 ? -12.673 -9.412 9.025 1.00 97.12 113 ILE A O 1
ATOM 865 N N . ASP A 1 114 ? -12.452 -8.534 11.074 1.00 98.00 114 ASP A N 1
ATOM 866 C CA . ASP A 1 114 ? -13.407 -7.449 10.831 1.00 98.00 114 ASP A CA 1
ATOM 867 C C . ASP A 1 114 ? -12.810 -6.370 9.916 1.00 98.00 114 ASP A C 1
ATOM 869 O O . ASP A 1 114 ? -13.523 -5.835 9.066 1.00 98.00 114 ASP A O 1
ATOM 873 N N . VAL A 1 115 ? -11.497 -6.107 10.003 1.00 98.31 115 VAL A N 1
ATOM 874 C CA . VAL A 1 115 ? -10.801 -5.253 9.022 1.00 98.31 115 VAL A CA 1
ATOM 875 C C . VAL A 1 115 ? -10.887 -5.863 7.622 1.00 98.31 115 VAL A C 1
ATOM 877 O O . VAL A 1 115 ? -11.263 -5.171 6.676 1.00 98.31 115 VAL A O 1
ATOM 880 N N . GLU A 1 116 ? -10.584 -7.154 7.471 1.00 98.25 116 GLU A N 1
ATOM 881 C CA . GLU A 1 116 ? -10.724 -7.842 6.183 1.00 98.25 116 GLU A CA 1
ATOM 882 C C . GLU A 1 116 ? -12.164 -7.800 5.662 1.00 98.25 116 GLU A C 1
ATOM 884 O O . GLU A 1 116 ? -12.379 -7.482 4.492 1.00 98.25 116 GLU A O 1
ATOM 889 N N . ARG A 1 117 ? -13.157 -8.046 6.527 1.00 98.00 117 ARG A N 1
ATOM 890 C CA . ARG A 1 117 ? -14.577 -7.966 6.161 1.00 98.00 117 ARG A CA 1
ATOM 891 C C . ARG A 1 117 ? -14.941 -6.585 5.626 1.00 98.00 117 ARG A C 1
ATOM 893 O O . ARG A 1 117 ? -15.550 -6.507 4.562 1.00 98.00 117 ARG A O 1
ATOM 900 N N . ALA A 1 118 ? -14.496 -5.518 6.288 1.00 98.38 118 ALA A N 1
ATOM 901 C CA . ALA A 1 118 ? -14.726 -4.153 5.824 1.00 98.38 118 ALA A CA 1
ATOM 902 C C . ALA A 1 118 ? -14.126 -3.911 4.423 1.00 98.38 118 ALA A C 1
ATOM 904 O O . ALA A 1 118 ? -14.744 -3.256 3.582 1.00 98.38 118 ALA A O 1
ATOM 905 N N . PHE A 1 119 ? -12.945 -4.470 4.132 1.00 98.62 119 PHE A N 1
ATOM 906 C CA . PHE A 1 119 ? -12.354 -4.419 2.789 1.00 98.62 119 PHE A CA 1
ATOM 907 C C . PHE A 1 119 ? -13.132 -5.245 1.762 1.00 98.62 119 PHE A C 1
ATOM 909 O O . PHE A 1 119 ? -13.302 -4.772 0.638 1.00 98.62 119 PHE A O 1
ATOM 916 N N . TYR A 1 120 ? -13.633 -6.431 2.117 1.00 98.31 120 TYR A N 1
ATOM 917 C CA . TYR A 1 120 ? -14.476 -7.241 1.228 1.00 98.31 120 TYR A CA 1
ATOM 918 C C . TYR A 1 120 ? -15.798 -6.540 0.890 1.00 98.31 120 TYR A C 1
ATOM 920 O O . TYR A 1 120 ? -16.221 -6.557 -0.265 1.00 98.31 120 TYR A O 1
ATOM 928 N N . GLU A 1 121 ? -16.419 -5.877 1.866 1.00 98.25 121 GLU A N 1
ATOM 929 C CA . GLU A 1 121 ? -17.644 -5.093 1.672 1.00 98.25 121 GLU A CA 1
ATOM 930 C C . GLU A 1 121 ? -17.408 -3.883 0.759 1.00 98.25 121 GLU A C 1
ATOM 932 O O . GLU A 1 121 ? -18.184 -3.638 -0.164 1.00 98.25 121 GLU A O 1
ATOM 937 N N . ALA A 1 122 ? -16.300 -3.162 0.958 1.00 98.44 122 ALA A N 1
ATOM 938 C CA . ALA A 1 122 ? -15.941 -2.014 0.127 1.00 98.44 122 ALA A CA 1
ATOM 939 C C . ALA A 1 122 ? -15.478 -2.405 -1.291 1.00 98.44 122 ALA A C 1
ATOM 941 O O . ALA A 1 122 ? -15.526 -1.581 -2.204 1.00 98.44 122 ALA A O 1
ATOM 942 N N . ASN A 1 123 ? -15.029 -3.650 -1.497 1.00 98.44 123 ASN A N 1
ATOM 943 C CA . ASN A 1 123 ? -14.448 -4.123 -2.755 1.00 98.44 123 ASN A CA 1
ATOM 944 C C . ASN A 1 123 ? -15.135 -5.417 -3.227 1.00 98.44 123 ASN A C 1
ATOM 946 O O . ASN A 1 123 ? -14.608 -6.508 -3.006 1.00 98.44 123 ASN A O 1
ATOM 950 N N . PRO A 1 124 ? -16.248 -5.343 -3.984 1.00 95.00 124 PRO A N 1
ATOM 951 C CA . PRO A 1 124 ? -17.051 -6.513 -4.348 1.00 95.00 124 PRO A CA 1
ATOM 952 C C . PRO A 1 124 ? -16.366 -7.587 -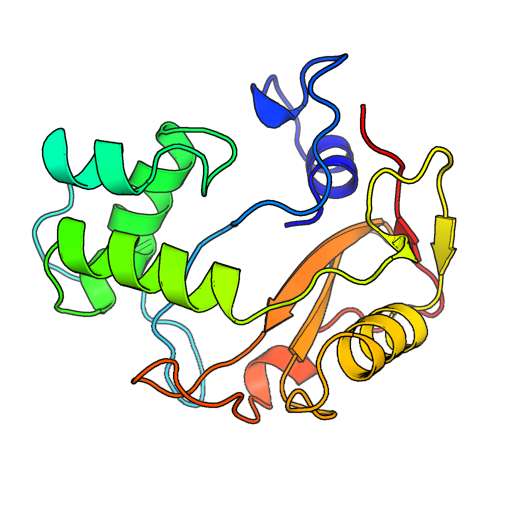5.199 1.00 95.00 124 PRO A C 1
ATOM 954 O O . PRO A 1 124 ? -16.981 -8.623 -5.428 1.00 95.00 124 PRO A O 1
ATOM 957 N N . ARG A 1 125 ? -15.134 -7.387 -5.685 1.00 97.19 125 ARG A N 1
ATOM 958 C CA . ARG A 1 125 ? -14.322 -8.417 -6.372 1.00 97.19 125 ARG A CA 1
ATOM 959 C C . ARG A 1 125 ? -13.200 -8.993 -5.499 1.00 97.19 125 ARG A C 1
ATOM 961 O O . ARG A 1 125 ? -12.584 -9.976 -5.892 1.00 97.19 125 ARG A O 1
ATOM 968 N N . LEU A 1 126 ? -12.939 -8.403 -4.335 1.00 98.38 126 LEU A N 1
ATOM 969 C CA . LEU A 1 126 ? -11.978 -8.898 -3.358 1.00 98.38 126 LEU A CA 1
ATOM 970 C C . LEU A 1 126 ? -12.649 -9.993 -2.518 1.00 98.38 126 LEU A C 1
ATOM 972 O O . LEU A 1 126 ? -13.788 -9.842 -2.069 1.00 98.38 126 LEU A O 1
ATOM 976 N N . ARG A 1 127 ? -11.983 -11.136 -2.362 1.00 97.06 127 ARG A N 1
ATOM 977 C CA . ARG A 1 127 ? -12.519 -12.317 -1.668 1.00 97.06 127 ARG A CA 1
ATOM 978 C C . ARG A 1 127 ? -11.556 -12.799 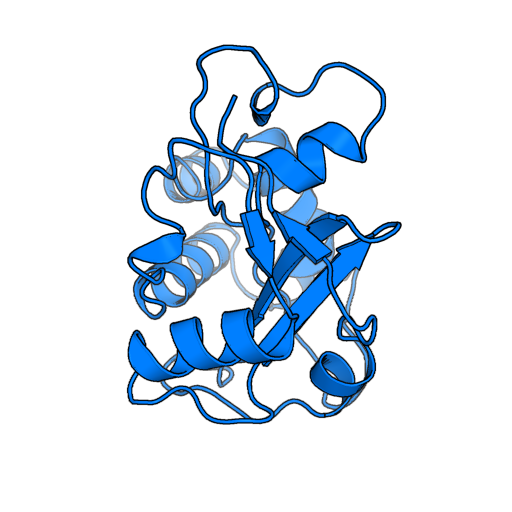-0.582 1.00 97.06 127 ARG A C 1
ATOM 980 O O . ARG A 1 127 ? -10.365 -12.482 -0.656 1.00 97.06 127 ARG A O 1
ATOM 987 N N . PRO A 1 128 ? -12.040 -13.603 0.386 1.00 97.00 128 PRO A N 1
ATOM 988 C CA . PRO A 1 128 ? -11.174 -14.261 1.356 1.00 97.00 128 PRO A CA 1
ATOM 989 C C . PRO A 1 128 ? -9.995 -14.969 0.686 1.00 97.00 128 PRO A C 1
ATOM 991 O O . PRO A 1 128 ? -10.154 -15.636 -0.337 1.00 97.00 128 PRO A O 1
ATOM 994 N N . GLY A 1 129 ? -8.799 -14.797 1.246 1.00 96.50 129 GLY A N 1
ATOM 995 C CA . GLY A 1 129 ? -7.569 -15.367 0.693 1.00 96.50 129 GLY A CA 1
ATOM 996 C C . GLY A 1 129 ? -6.856 -14.500 -0.355 1.00 96.50 129 GLY A C 1
ATOM 997 O O . GLY A 1 129 ? -5.793 -14.895 -0.832 1.00 96.50 129 GLY A O 1
ATOM 998 N N . MET A 1 130 ? -7.403 -13.335 -0.721 1.00 98.06 130 MET A N 1
ATOM 999 C CA . MET A 1 130 ? -6.789 -12.386 -1.673 1.00 98.06 130 MET A CA 1
ATOM 1000 C C . MET A 1 130 ? -6.119 -11.182 -0.999 1.00 98.06 130 MET A C 1
ATOM 1002 O O . MET A 1 130 ? -5.499 -10.350 -1.663 1.00 98.06 130 MET A O 1
ATOM 1006 N N . MET A 1 131 ? -6.252 -11.072 0.319 1.00 98.19 131 MET A N 1
ATOM 1007 C CA . MET A 1 131 ? -5.598 -10.053 1.122 1.00 98.19 131 MET A CA 1
ATOM 1008 C C . MET A 1 131 ? -5.238 -10.594 2.501 1.00 98.19 131 MET A C 1
ATOM 1010 O O . MET A 1 131 ? -5.681 -11.674 2.882 1.00 98.19 131 MET A O 1
ATOM 1014 N N . ALA A 1 132 ? -4.454 -9.818 3.237 1.00 98.06 132 ALA A N 1
ATOM 1015 C CA . ALA A 1 132 ? -4.195 -10.029 4.649 1.00 98.06 132 ALA A CA 1
ATOM 1016 C C . ALA A 1 132 ? -4.002 -8.688 5.353 1.00 98.06 132 ALA A C 1
ATOM 1018 O O . ALA A 1 132 ? -3.405 -7.764 4.788 1.00 98.06 132 ALA A O 1
ATOM 1019 N N . VAL A 1 133 ? -4.437 -8.602 6.604 1.00 98.38 133 VAL A N 1
ATOM 1020 C CA . VAL A 1 133 ? -4.059 -7.507 7.508 1.00 98.38 133 VAL A CA 1
ATOM 1021 C C . VAL A 1 133 ? -2.643 -7.740 8.021 1.00 98.38 133 VAL A C 1
ATOM 1023 O O . VAL A 1 133 ? -2.262 -8.873 8.311 1.00 98.38 133 VAL A O 1
ATOM 1026 N N . SER A 1 134 ? -1.855 -6.676 8.153 1.00 97.19 134 SER A N 1
ATOM 1027 C CA . SER A 1 134 ? -0.549 -6.706 8.806 1.00 97.19 134 SER A CA 1
ATOM 1028 C C . SER A 1 134 ? -0.580 -5.913 10.108 1.00 97.19 134 SER A C 1
ATOM 1030 O O . SER A 1 134 ? -1.251 -4.885 10.232 1.00 97.19 134 SER A O 1
ATOM 1032 N N . CYS A 1 135 ? 0.134 -6.425 11.105 1.00 96.69 135 CYS A N 1
ATOM 1033 C CA . CYS A 1 135 ? 0.254 -5.783 12.400 1.00 96.69 135 CYS A CA 1
ATOM 1034 C C . CYS A 1 135 ? 1.638 -6.017 12.996 1.00 96.69 135 CYS A C 1
ATOM 1036 O O . CYS A 1 135 ? 2.303 -7.020 12.717 1.00 96.69 135 CYS A O 1
ATOM 1038 N N . ARG A 1 136 ? 2.049 -5.107 13.876 1.00 94.88 136 ARG A N 1
ATOM 1039 C CA . ARG A 1 136 ? 3.272 -5.210 14.665 1.00 94.88 136 ARG A CA 1
ATOM 1040 C C . ARG A 1 136 ? 2.945 -4.940 16.122 1.00 94.88 136 ARG A C 1
ATOM 1042 O O . ARG A 1 136 ? 2.370 -3.910 16.437 1.00 94.88 136 ARG A O 1
ATOM 1049 N N . ARG A 1 137 ? 3.317 -5.868 17.013 1.00 93.50 137 ARG A N 1
ATOM 1050 C CA . ARG A 1 137 ? 3.081 -5.752 18.468 1.00 93.50 137 ARG A CA 1
ATOM 1051 C C . ARG A 1 137 ? 1.621 -5.394 18.822 1.00 93.50 137 ARG A C 1
ATOM 1053 O O . ARG A 1 137 ? 1.382 -4.626 19.740 1.00 93.50 137 ARG A O 1
ATOM 1060 N N . GLY A 1 138 ? 0.653 -5.945 18.083 1.00 95.38 138 GLY A N 1
ATOM 1061 C CA . GLY A 1 138 ? -0.777 -5.687 18.308 1.00 95.38 138 GLY A CA 1
ATOM 1062 C C . GLY A 1 138 ? -1.314 -4.387 17.697 1.00 95.38 138 GLY A C 1
ATOM 1063 O O . GLY A 1 138 ? -2.489 -4.095 17.873 1.00 95.38 138 GLY A O 1
ATOM 1064 N N . VAL A 1 139 ? -0.507 -3.630 16.951 1.00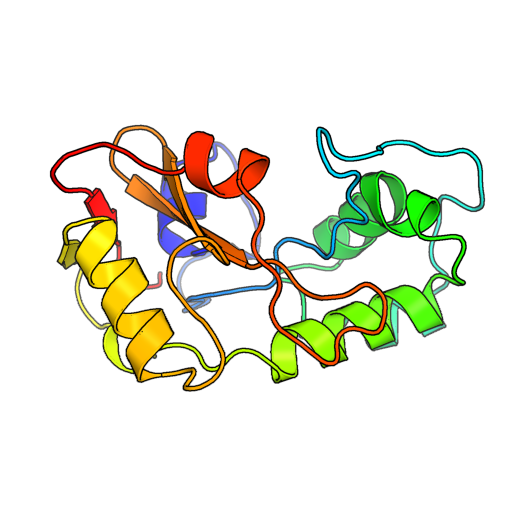 97.00 139 VAL A N 1
ATOM 1065 C CA . VAL A 1 139 ? -0.936 -2.415 16.239 1.00 97.00 139 VAL A CA 1
ATOM 1066 C C . VAL A 1 139 ? -1.006 -2.695 14.740 1.00 97.00 139 VAL A C 1
ATOM 1068 O O . VAL A 1 139 ? -0.067 -3.253 14.170 1.00 97.00 139 VAL A O 1
ATOM 1071 N N . MET A 1 140 ? -2.109 -2.329 14.089 1.00 97.50 140 MET A N 1
ATOM 1072 C CA . MET A 1 140 ? -2.285 -2.446 12.641 1.00 97.50 140 MET A CA 1
ATOM 1073 C C . MET A 1 140 ? -1.303 -1.528 11.909 1.00 97.50 140 MET A C 1
ATOM 1075 O O . MET A 1 140 ? -1.363 -0.316 12.074 1.00 97.50 140 MET A O 1
ATOM 1079 N N . ASP A 1 141 ? -0.452 -2.074 11.041 1.00 96.06 141 ASP A N 1
ATOM 1080 C CA . ASP A 1 141 ? 0.476 -1.275 10.222 1.00 96.06 141 ASP A CA 1
ATOM 1081 C C . ASP A 1 141 ? 0.131 -1.303 8.722 1.00 96.06 141 ASP A C 1
ATOM 1083 O O . ASP A 1 141 ? 0.699 -0.554 7.916 1.00 96.06 141 ASP A O 1
ATOM 1087 N N . GLY A 1 142 ? -0.871 -2.091 8.324 1.00 97.50 142 GLY A N 1
ATOM 1088 C CA . GLY A 1 142 ? -1.436 -2.022 6.987 1.00 97.50 142 GLY A CA 1
ATOM 1089 C C . GLY A 1 142 ? -2.244 -3.238 6.564 1.00 97.50 142 GLY A C 1
ATOM 1090 O O . GLY A 1 142 ? -2.673 -4.064 7.362 1.00 97.50 142 GLY A O 1
ATOM 1091 N N . VAL A 1 143 ? -2.447 -3.315 5.253 1.00 98.44 143 VAL A N 1
ATOM 1092 C CA . VAL A 1 143 ? -3.011 -4.468 4.557 1.00 98.44 143 VAL A CA 1
ATOM 1093 C C . VAL A 1 143 ? -2.139 -4.777 3.347 1.00 98.44 143 VAL A C 1
ATOM 1095 O O . VAL A 1 143 ? -1.522 -3.875 2.769 1.00 98.44 143 VAL A O 1
ATOM 1098 N N . ARG A 1 144 ? -2.094 -6.046 2.946 1.00 98.00 144 ARG A N 1
ATOM 1099 C CA . ARG A 1 144 ? -1.504 -6.488 1.681 1.00 98.00 144 ARG A CA 1
ATOM 1100 C C . ARG A 1 144 ? -2.595 -7.136 0.846 1.00 98.00 144 ARG A C 1
ATOM 1102 O O . ARG A 1 144 ? -3.251 -8.052 1.321 1.00 98.00 144 ARG A O 1
ATOM 1109 N N . ILE A 1 145 ? -2.770 -6.659 -0.381 1.00 98.38 145 ILE A N 1
ATOM 1110 C CA . ILE A 1 145 ? -3.792 -7.124 -1.322 1.00 98.38 145 ILE A CA 1
ATOM 1111 C C . ILE A 1 145 ? -3.083 -7.635 -2.573 1.00 98.38 145 ILE A C 1
ATOM 1113 O O . ILE A 1 145 ? -2.121 -7.021 -3.036 1.00 98.38 145 ILE A O 1
ATOM 1117 N N . CYS A 1 146 ? -3.548 -8.758 -3.107 1.00 97.56 146 CYS A N 1
ATOM 1118 C CA . CYS A 1 146 ? -2.927 -9.430 -4.236 1.00 97.56 146 CYS A CA 1
ATOM 1119 C C . CYS A 1 146 ? -3.745 -9.243 -5.510 1.00 97.56 146 CYS A C 1
ATOM 1121 O O . CYS A 1 146 ? -4.967 -9.403 -5.527 1.00 97.56 146 CYS A O 1
ATOM 1123 N N . LEU A 1 147 ? -3.043 -8.927 -6.594 1.00 97.81 147 LEU A N 1
ATOM 1124 C CA . LEU A 1 147 ? -3.610 -8.683 -7.914 1.00 97.81 147 LEU A CA 1
ATOM 1125 C C . LEU A 1 147 ? -2.993 -9.643 -8.938 1.00 97.81 147 LEU A C 1
ATOM 1127 O O . LEU A 1 147 ? -1.890 -10.164 -8.747 1.00 97.81 147 LEU A O 1
ATOM 1131 N N . SER A 1 148 ? -3.696 -9.864 -10.044 1.00 96.62 148 SER A N 1
ATOM 1132 C CA . SER A 1 148 ? -3.140 -10.472 -11.250 1.00 96.62 148 SER A CA 1
ATOM 1133 C C . SER A 1 148 ? -1.987 -9.623 -11.805 1.00 96.62 148 SER A C 1
ATOM 1135 O O . SER A 1 148 ? -1.884 -8.426 -11.539 1.00 96.62 148 SER A O 1
ATOM 1137 N N . LYS A 1 149 ? -1.100 -10.221 -12.613 1.00 94.31 149 LYS A N 1
ATOM 1138 C CA . LYS A 1 149 ? 0.073 -9.516 -13.176 1.00 94.31 149 LYS A CA 1
ATOM 1139 C C . LYS A 1 149 ? -0.296 -8.325 -14.068 1.00 94.31 149 LYS A C 1
ATOM 1141 O O . LYS A 1 149 ? 0.495 -7.398 -14.206 1.00 94.31 149 LYS A O 1
ATOM 1146 N N . ASP A 1 150 ? -1.475 -8.361 -14.678 1.00 94.94 150 ASP A N 1
ATOM 1147 C CA . ASP A 1 150 ? -2.034 -7.274 -15.484 1.00 94.94 150 ASP A CA 1
ATOM 1148 C C . ASP A 1 150 ? -2.863 -6.269 -14.660 1.00 94.94 150 ASP A C 1
ATOM 1150 O O . ASP A 1 150 ? -3.368 -5.294 -15.218 1.00 94.94 150 ASP A O 1
ATOM 1154 N N . LEU A 1 151 ? -2.966 -6.484 -13.340 1.00 96.88 151 LEU A N 1
ATOM 1155 C CA . LEU A 1 151 ? -3.659 -5.651 -12.354 1.00 96.88 151 LEU A CA 1
ATOM 1156 C C . LEU A 1 151 ? -5.177 -5.537 -12.569 1.00 96.88 151 LEU A C 1
ATOM 1158 O O . LEU A 1 151 ? -5.811 -4.630 -12.031 1.00 96.88 151 LEU A O 1
ATOM 1162 N N . ARG A 1 152 ? -5.774 -6.431 -13.367 1.00 95.75 152 ARG A N 1
ATOM 1163 C CA . ARG A 1 152 ? -7.207 -6.385 -13.702 1.00 95.75 152 ARG A CA 1
ATOM 1164 C C . ARG A 1 152 ? -8.094 -7.071 -12.669 1.00 95.75 152 ARG A C 1
ATOM 1166 O O . ARG A 1 152 ? -9.263 -6.696 -12.519 1.00 95.75 152 ARG A O 1
ATOM 1173 N N . GLU A 1 153 ? -7.549 -8.053 -11.961 1.00 97.12 153 GLU A N 1
ATOM 1174 C CA . GLU A 1 153 ? -8.286 -8.923 -11.050 1.00 97.12 153 GLU A CA 1
ATOM 1175 C C . GLU A 1 153 ? -7.571 -9.053 -9.709 1.00 97.12 153 GLU A C 1
ATOM 1177 O O . GLU A 1 153 ? -6.343 -9.034 -9.638 1.00 97.12 153 GLU A O 1
ATOM 1182 N N . PHE A 1 154 ? -8.344 -9.231 -8.639 1.00 98.25 154 PHE A N 1
ATOM 1183 C CA . PHE A 1 154 ? -7.800 -9.704 -7.372 1.00 98.25 154 PHE A CA 1
ATOM 1184 C C . PHE A 1 154 ? -7.493 -11.196 -7.481 1.00 98.25 154 PHE A C 1
ATOM 1186 O O . PHE A 1 154 ? -8.241 -11.950 -8.105 1.00 98.25 154 PHE A O 1
ATOM 1193 N N . ARG A 1 155 ? -6.388 -11.630 -6.877 1.00 97.00 155 ARG A N 1
ATOM 1194 C CA . ARG A 1 155 ? -5.917 -13.017 -6.958 1.00 97.00 155 ARG A CA 1
ATOM 1195 C C . ARG A 1 155 ? -5.683 -13.573 -5.563 1.00 97.00 155 ARG A C 1
ATOM 1197 O O . ARG A 1 155 ? -5.180 -12.871 -4.692 1.00 97.00 155 ARG A O 1
ATOM 1204 N N . ALA A 1 156 ? -6.012 -14.846 -5.359 1.00 96.62 156 ALA A N 1
ATOM 1205 C CA . ALA A 1 156 ? -5.680 -15.535 -4.119 1.00 96.62 156 ALA A CA 1
ATOM 1206 C C . ALA A 1 156 ? -4.155 -15.622 -3.934 1.00 96.62 156 ALA A C 1
ATOM 1208 O O . ALA A 1 156 ? -3.422 -15.889 -4.887 1.00 96.62 156 ALA A O 1
ATOM 1209 N N . CYS A 1 157 ? -3.679 -15.411 -2.708 1.00 95.38 157 CYS A N 1
ATOM 1210 C CA . CYS A 1 157 ? -2.256 -15.431 -2.382 1.00 95.38 157 CYS A CA 1
ATOM 1211 C C . CYS A 1 157 ? -1.999 -16.057 -0.999 1.00 95.38 157 CYS A C 1
ATOM 1213 O O . CYS A 1 157 ? -1.775 -15.346 -0.014 1.00 95.38 157 CYS A O 1
ATOM 1215 N N . PRO A 1 158 ? -1.968 -17.403 -0.915 1.00 94.75 158 PRO A N 1
ATOM 1216 C CA . PRO A 1 158 ? -1.809 -18.128 0.348 1.00 94.75 158 PRO A CA 1
ATOM 1217 C C . PRO A 1 158 ? -0.573 -17.715 1.157 1.00 94.75 158 PRO A C 1
ATOM 1219 O O . PRO A 1 158 ? -0.634 -17.598 2.376 1.00 94.75 158 PRO A O 1
ATOM 1222 N N . ALA A 1 159 ? 0.551 -17.427 0.494 1.00 93.81 159 ALA A N 1
ATOM 1223 C CA . ALA A 1 159 ? 1.775 -17.005 1.176 1.00 93.81 159 ALA A CA 1
ATOM 1224 C C . ALA A 1 159 ? 1.634 -15.647 1.895 1.00 93.81 159 ALA A C 1
ATOM 1226 O O . ALA A 1 159 ? 2.330 -15.392 2.879 1.00 93.81 159 ALA A O 1
ATOM 1227 N N . VAL A 1 160 ? 0.756 -14.761 1.409 1.00 94.69 160 VAL A N 1
ATOM 1228 C CA . VAL A 1 160 ? 0.461 -13.473 2.053 1.00 94.69 160 VAL A CA 1
ATOM 1229 C C . VAL A 1 160 ? -0.506 -13.669 3.212 1.00 94.69 160 VAL A C 1
ATOM 1231 O O . VAL A 1 160 ? -0.243 -13.151 4.294 1.00 94.69 160 VAL A O 1
ATOM 1234 N N . THR A 1 161 ? -1.569 -14.448 3.012 1.00 95.38 161 THR A N 1
ATOM 1235 C CA . THR A 1 161 ? -2.594 -14.696 4.039 1.00 95.38 161 THR A CA 1
ATOM 1236 C C . THR A 1 161 ? -2.036 -15.459 5.234 1.00 95.38 161 THR A C 1
ATOM 1238 O O . THR A 1 161 ? -2.302 -15.097 6.376 1.00 95.38 161 THR A O 1
ATOM 1241 N N . GLN A 1 162 ? -1.155 -16.435 5.000 1.00 94.56 162 GLN A N 1
ATOM 1242 C CA . GLN A 1 162 ? -0.448 -17.155 6.065 1.00 94.56 162 GLN A CA 1
ATOM 1243 C C . GLN A 1 162 ? 0.392 -16.226 6.953 1.00 94.56 162 GLN A C 1
ATOM 1245 O O . GLN A 1 162 ? 0.505 -16.461 8.154 1.00 94.56 162 GLN A O 1
ATOM 1250 N N . ARG A 1 163 ? 0.962 -15.157 6.384 1.00 93.94 163 ARG A N 1
ATOM 1251 C CA . ARG A 1 163 ? 1.780 -14.164 7.104 1.00 93.94 163 ARG A CA 1
ATOM 1252 C C . ARG A 1 163 ? 0.966 -12.991 7.661 1.00 93.94 163 ARG A C 1
ATOM 1254 O O . ARG A 1 163 ? 1.566 -12.016 8.113 1.00 93.94 163 ARG A O 1
ATOM 1261 N N . GLY A 1 164 ? -0.361 -13.054 7.571 1.00 95.75 164 GLY A N 1
ATOM 1262 C CA . GLY A 1 164 ? -1.255 -12.043 8.116 1.00 95.75 164 GLY A CA 1
ATOM 1263 C C . GLY A 1 164 ? -1.170 -11.922 9.637 1.00 95.75 164 GLY A C 1
ATOM 1264 O O . GLY A 1 164 ? -0.484 -12.676 10.327 1.00 95.75 164 GLY A O 1
ATOM 1265 N N . CYS A 1 165 ? -1.880 -10.934 10.161 1.00 97.06 165 CYS A N 1
ATOM 1266 C CA . CYS A 1 165 ? -2.030 -10.705 11.584 1.00 97.06 165 CYS A CA 1
ATOM 1267 C C . CYS A 1 165 ? -3.039 -11.696 12.190 1.00 97.06 165 CYS A C 1
ATOM 1269 O O . CYS A 1 165 ? -4.217 -11.650 11.851 1.00 97.06 165 CYS A O 1
ATOM 1271 N N . HIS A 1 166 ? -2.589 -12.554 13.112 1.00 95.06 166 HIS A N 1
ATOM 1272 C CA . HIS A 1 166 ? -3.415 -13.618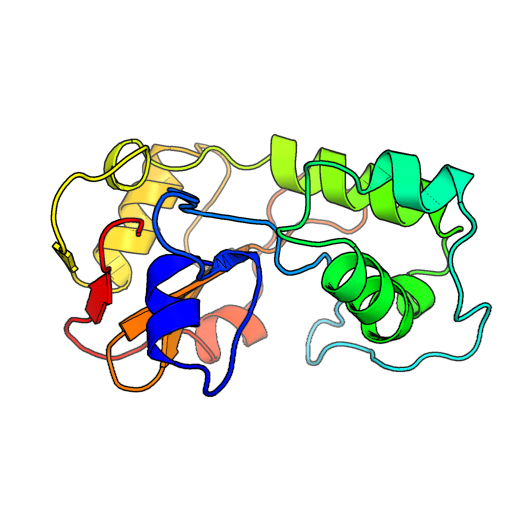 13.722 1.00 95.06 166 HIS A CA 1
ATOM 1273 C C . HIS A 1 166 ? -3.763 -13.374 15.198 1.00 95.06 166 HIS A C 1
ATOM 1275 O O . HIS A 1 166 ? -4.198 -14.287 15.899 1.00 95.06 166 HIS A O 1
ATOM 1281 N N . VAL A 1 167 ? -3.529 -12.164 15.712 1.00 96.31 167 VAL A N 1
ATOM 1282 C CA . VAL A 1 167 ? -3.923 -11.821 17.088 1.00 96.31 167 VAL A CA 1
ATOM 1283 C C . VAL A 1 167 ? -5.439 -11.619 17.176 1.00 96.31 167 VAL A C 1
ATOM 1285 O O . VAL A 1 167 ? -6.092 -11.336 16.174 1.00 96.31 167 VAL A O 1
ATOM 1288 N N . ARG A 1 168 ? -6.006 -11.761 18.380 1.00 95.88 168 ARG A N 1
ATOM 1289 C CA . ARG A 1 168 ? -7.461 -11.644 18.591 1.00 95.88 168 ARG A CA 1
ATOM 1290 C C . ARG A 1 168 ? -7.986 -10.244 18.283 1.00 95.88 168 ARG A C 1
ATOM 1292 O O . ARG A 1 168 ? -9.006 -10.111 17.619 1.00 95.88 168 ARG A O 1
ATOM 1299 N N . GLU A 1 169 ? -7.266 -9.229 18.741 1.00 97.25 169 GLU A N 1
ATOM 1300 C CA . GLU A 1 169 ? -7.601 -7.821 18.562 1.00 97.25 169 GLU A CA 1
ATOM 1301 C C . GLU A 1 169 ? -6.333 -7.028 18.261 1.00 97.25 169 GLU A C 1
ATOM 1303 O O . GLU A 1 169 ? -5.247 -7.358 18.747 1.00 97.25 169 GLU A O 1
ATOM 1308 N N . ILE A 1 170 ? -6.489 -5.984 17.454 1.00 97.81 170 ILE A N 1
ATOM 1309 C CA . ILE A 1 170 ? -5.452 -5.012 17.132 1.00 97.81 170 ILE A CA 1
ATOM 1310 C C . ILE A 1 170 ? -5.938 -3.600 17.433 1.00 97.81 170 ILE A C 1
ATOM 1312 O O . ILE A 1 170 ? -7.121 -3.288 17.284 1.00 97.81 170 ILE A O 1
ATOM 1316 N N . SER A 1 171 ? -5.000 -2.737 17.812 1.00 97.56 171 SER A N 1
ATOM 1317 C CA . SER A 1 171 ? -5.202 -1.292 17.780 1.00 97.56 171 SER A CA 1
ATOM 1318 C C . SER A 1 171 ? -5.060 -0.783 16.344 1.00 97.56 171 SER A C 1
ATOM 1320 O O . SER A 1 171 ? -4.118 -1.148 15.637 1.00 97.56 171 SER A O 1
ATOM 1322 N N . ALA A 1 172 ? -5.975 0.077 15.917 1.00 97.06 172 ALA A N 1
ATOM 1323 C CA . ALA A 1 172 ? -5.879 0.892 14.716 1.00 97.06 172 ALA A CA 1
ATOM 1324 C C . ALA A 1 172 ? -5.961 2.370 15.143 1.00 97.06 172 ALA A C 1
ATOM 1326 O O . ALA A 1 172 ? -7.069 2.900 15.279 1.00 97.06 172 ALA A O 1
ATOM 1327 N N . PRO A 1 173 ? -4.808 3.025 15.377 1.00 96.31 173 PRO A N 1
ATOM 1328 C CA . PRO A 1 173 ? -4.763 4.409 15.843 1.00 96.31 173 PRO A CA 1
ATOM 1329 C C . PRO A 1 173 ? -5.339 5.371 14.805 1.00 96.31 173 PRO A C 1
ATOM 1331 O O . PRO A 1 173 ? -5.221 5.117 13.601 1.00 96.31 173 PRO A O 1
ATOM 1334 N N . ALA A 1 174 ? -5.940 6.471 15.247 1.00 94.75 174 ALA A N 1
ATOM 1335 C CA . ALA A 1 174 ? -6.402 7.534 14.365 1.00 94.75 174 ALA A CA 1
ATOM 1336 C C . ALA A 1 174 ? -5.227 8.323 13.748 1.00 94.75 174 ALA A C 1
ATOM 1338 O O . ALA A 1 174 ? -4.140 8.374 14.322 1.00 94.75 174 ALA A O 1
ATOM 1339 N N . PRO A 1 175 ? -5.422 8.947 12.572 1.00 93.12 175 PRO A N 1
ATOM 1340 C CA . PRO A 1 175 ? -4.455 9.871 11.989 1.00 93.12 175 PRO A CA 1
ATOM 1341 C C . PRO A 1 175 ? -3.991 10.999 12.921 1.00 93.12 175 PRO A C 1
ATOM 1343 O O . PRO A 1 175 ? -4.807 11.601 13.616 1.00 93.12 175 PRO A O 1
ATOM 1346 N N . LEU A 1 176 ? -2.676 11.267 12.872 1.00 84.44 176 LEU A N 1
ATOM 1347 C CA . LEU A 1 176 ? -1.945 12.324 13.595 1.00 84.44 176 LEU A CA 1
ATOM 1348 C C . LEU A 1 176 ? -2.189 13.737 13.045 1.00 84.44 176 LEU A C 1
ATOM 1350 O O . LEU A 1 176 ? -2.401 13.868 11.817 1.00 84.44 176 LEU A O 1
#

Secondary structure (DSSP, 8-state):
-BHHHHHHH--S--GGGSTT----B---------SSS---S-SS--S--HHHHHTTTTTSS-HHHHHHHIIIIIGGGTS-HHHHHHHHHHHHHT-PPPGGGSS-SS-EEE-HHHHHHHHHHH-TT--TTSEEEEEETTEEEEEEE-B-TTSSSB---HHHHHTS--SS-EEEPPP-

Radius of gyration: 15.88 Å; chains: 1; bounding box: 37×36×36 Å

pLDDT: mean 95.05, std 4.36, range [69.69, 98.62]

Foldseek 3Di:
DQLVQVLVVDPDDDLSNDPPNQDGDADQEDFDDDLADTAWQDDDDLAADPLLLVLQPPRHSDSVSLSVRCRTGVVVLVDHSNVRSVLSVLLVVLFDQFPCRDQDPFKDKDFQVVNVVSRCVRHVQADPQQKAFAHDPQATPGMGGAADSVRPHRDGRNNHHVNHDDDGIGIYGGGD

Sequence (176 aa):
SWSPGFCESVEGARDQCEPGKGLGFVVHGLWPQYESGVPSECPGARSPSRVALEKAAGLFPDERLARYEWRKHGVCSGKSPSDYFADVARAHAAVAIPPLFIKPTRDQTITPIDVERAFYEANPRLRPGMMAVSCRRGVMDGVRICLSKDLREFRACPAVTQRGCHVREISAPAPL